Protein AF-A0A0Q6K513-F1 (afdb_monomer)

Solvent-accessible surface area (backbone atoms only — not comparable to full-atom values): 6130 Å² total; per-residue (Å²): 138,84,85,78,70,81,57,66,68,61,56,51,52,48,54,55,47,57,50,51,51,42,74,69,42,98,79,24,96,79,60,68,49,72,63,56,66,32,46,57,46,35,69,60,48,55,52,34,33,75,69,69,74,39,67,84,87,70,49,25,52,61,52,44,52,54,52,50,51,46,54,53,52,71,72,37,94,86,55,64,76,64,53,49,54,51,52,52,48,37,73,75,57,49,91,65,80,79,76,126

Structure (mmCIF, N/CA/C/O backbone):
data_AF-A0A0Q6K513-F1
#
_entry.id   AF-A0A0Q6K513-F1
#
loop_
_atom_site.group_PDB
_atom_site.id
_atom_site.type_symbol
_atom_site.label_atom_id
_atom_site.label_alt_id
_atom_site.label_comp_id
_atom_site.label_asym_id
_atom_site.label_entity_id
_atom_site.label_seq_id
_atom_site.pdbx_PDB_ins_code
_atom_site.Cartn_x
_atom_site.Cartn_y
_atom_site.Cartn_z
_atom_site.occupancy
_atom_site.B_iso_or_equiv
_atom_site.auth_seq_id
_atom_site.auth_comp_id
_atom_site.auth_asym_id
_atom_site.auth_atom_id
_atom_site.pdbx_PDB_model_num
ATOM 1 N N . MET A 1 1 ? -8.501 55.201 -10.021 1.00 37.59 1 MET A N 1
ATOM 2 C CA . MET A 1 1 ? -7.180 54.556 -9.840 1.00 37.59 1 MET A CA 1
ATOM 3 C C . MET A 1 1 ? -7.390 53.184 -9.218 1.00 37.59 1 MET A C 1
ATOM 5 O O . MET A 1 1 ? -7.574 53.088 -8.012 1.00 37.59 1 MET A O 1
ATOM 9 N N . ALA A 1 2 ? -7.461 52.143 -10.046 1.00 38.88 2 ALA A N 1
ATOM 10 C CA . ALA A 1 2 ? -7.622 50.763 -9.596 1.00 38.88 2 ALA A CA 1
ATOM 11 C C . ALA A 1 2 ? -6.249 50.175 -9.224 1.00 38.88 2 ALA A C 1
ATOM 13 O O . ALA A 1 2 ? -5.297 50.305 -9.991 1.00 38.88 2 ALA A O 1
ATOM 14 N N . ARG A 1 3 ? -6.136 49.561 -8.039 1.00 45.91 3 ARG A N 1
ATOM 15 C CA . ARG A 1 3 ? -4.950 48.800 -7.620 1.00 45.91 3 ARG A CA 1
ATOM 16 C C . ARG A 1 3 ? -5.042 47.389 -8.203 1.00 45.91 3 ARG A C 1
ATOM 18 O O . ARG A 1 3 ? -5.813 46.577 -7.700 1.00 45.91 3 ARG A O 1
ATOM 25 N N . CYS A 1 4 ? -4.257 47.109 -9.239 1.00 50.19 4 CYS A N 1
ATOM 26 C CA . CYS A 1 4 ? -3.974 45.743 -9.673 1.00 50.19 4 CYS A CA 1
ATOM 27 C C . CYS A 1 4 ? -2.917 45.119 -8.748 1.00 50.19 4 CYS A C 1
ATOM 29 O O . CYS A 1 4 ? -1.908 45.750 -8.453 1.00 50.19 4 CYS A O 1
ATOM 31 N N . ASP A 1 5 ? -3.181 43.885 -8.317 1.00 54.31 5 ASP A N 1
ATOM 32 C CA . ASP A 1 5 ? -2.265 42.925 -7.697 1.00 54.31 5 ASP A CA 1
ATOM 33 C C . ASP A 1 5 ? -1.467 43.354 -6.454 1.00 54.31 5 ASP A C 1
ATOM 35 O O . ASP A 1 5 ? -0.403 43.964 -6.515 1.00 54.31 5 ASP A O 1
ATOM 39 N N . LEU A 1 6 ? -1.870 42.812 -5.298 1.00 58.53 6 LEU A N 1
ATOM 40 C CA . LEU A 1 6 ? -0.863 42.381 -4.323 1.00 58.53 6 LEU A CA 1
ATOM 41 C C . LEU A 1 6 ? 0.145 41.492 -5.073 1.00 58.53 6 LEU A C 1
ATOM 43 O O . LEU A 1 6 ? -0.299 40.525 -5.707 1.00 58.53 6 LEU A O 1
ATOM 47 N N . PRO A 1 7 ? 1.459 41.771 -5.031 1.00 69.88 7 PRO A N 1
ATOM 48 C CA . PRO A 1 7 ? 2.428 41.037 -5.833 1.00 69.88 7 PRO A CA 1
ATOM 49 C C . PRO A 1 7 ? 2.276 39.549 -5.525 1.00 69.88 7 PRO A C 1
ATOM 51 O O . PRO A 1 7 ? 2.283 39.146 -4.364 1.00 69.88 7 PRO A O 1
ATOM 54 N N . VAL A 1 8 ? 2.070 38.731 -6.560 1.00 72.06 8 VAL A N 1
ATOM 55 C CA . VAL A 1 8 ? 1.782 37.285 -6.459 1.00 72.06 8 VAL A CA 1
ATOM 56 C C . VAL A 1 8 ? 2.711 36.585 -5.458 1.00 72.06 8 VAL A C 1
ATOM 58 O O . VAL A 1 8 ? 2.267 35.757 -4.667 1.00 72.06 8 VAL A O 1
ATOM 61 N N . ARG A 1 9 ? 3.977 37.011 -5.397 1.00 67.62 9 ARG A N 1
ATOM 62 C CA . ARG A 1 9 ? 4.983 36.553 -4.427 1.00 67.62 9 ARG A CA 1
ATOM 63 C C . ARG A 1 9 ? 4.573 36.698 -2.956 1.00 67.62 9 ARG A C 1
ATOM 65 O O . ARG A 1 9 ? 4.877 35.813 -2.162 1.00 67.62 9 ARG A O 1
ATOM 72 N N . ASP A 1 10 ? 3.883 37.767 -2.580 1.00 73.62 10 ASP A N 1
ATOM 73 C CA . ASP A 1 10 ? 3.485 38.022 -1.192 1.00 73.62 10 ASP A CA 1
ATOM 74 C C . ASP A 1 10 ? 2.197 37.295 -0.813 1.00 73.62 10 ASP A C 1
ATOM 76 O O . ASP A 1 10 ? 1.999 36.968 0.356 1.00 73.62 10 ASP A O 1
ATOM 80 N N . ARG A 1 11 ? 1.339 36.989 -1.794 1.00 68.25 11 ARG A N 1
ATOM 81 C CA . ARG A 1 11 ? 0.217 36.058 -1.606 1.00 68.25 11 ARG A CA 1
ATOM 82 C C . ARG A 1 11 ? 0.727 34.631 -1.407 1.00 68.25 11 ARG A C 1
ATOM 84 O O . ARG A 1 11 ? 0.336 33.990 -0.437 1.00 68.25 11 ARG A O 1
ATOM 91 N N . VAL A 1 12 ? 1.671 34.192 -2.243 1.00 68.25 12 VAL A N 1
ATOM 92 C CA . VAL A 1 12 ? 2.324 32.879 -2.120 1.00 68.25 12 VAL A CA 1
ATOM 93 C C . VAL A 1 12 ? 3.020 32.740 -0.767 1.00 68.25 12 VAL A C 1
ATOM 95 O O . VAL A 1 12 ? 2.753 31.786 -0.051 1.00 68.25 12 VAL A O 1
ATOM 98 N N . ARG A 1 13 ? 3.832 33.721 -0.350 1.00 71.69 13 ARG A N 1
ATOM 99 C CA . ARG A 1 13 ? 4.513 33.680 0.958 1.00 71.69 13 ARG A CA 1
ATOM 100 C C . ARG A 1 13 ? 3.557 33.599 2.147 1.00 71.69 13 ARG A C 1
ATOM 102 O O . ARG A 1 13 ? 3.845 32.874 3.096 1.00 71.69 13 ARG A O 1
ATOM 109 N N . ARG A 1 14 ? 2.436 34.328 2.110 1.00 72.75 14 ARG A N 1
ATOM 110 C CA . ARG A 1 14 ? 1.422 34.276 3.176 1.00 72.75 14 ARG A CA 1
ATOM 111 C C . ARG A 1 14 ? 0.761 32.905 3.248 1.00 72.75 14 ARG A C 1
ATOM 113 O O . ARG A 1 14 ? 0.676 32.349 4.335 1.00 72.75 14 ARG A O 1
ATOM 120 N N . ALA A 1 15 ? 0.382 32.353 2.096 1.00 69.50 15 ALA A N 1
ATOM 121 C CA . ALA A 1 15 ? -0.178 31.008 2.003 1.00 69.50 15 ALA A CA 1
ATOM 122 C C . ALA A 1 15 ? 0.821 29.932 2.473 1.00 69.50 15 ALA A C 1
ATOM 124 O O . ALA A 1 15 ? 0.450 29.001 3.179 1.00 69.50 15 ALA A O 1
ATOM 125 N N . SER A 1 16 ? 2.113 30.078 2.159 1.00 72.00 16 SER A N 1
ATOM 126 C CA . SER A 1 16 ? 3.155 29.168 2.654 1.00 72.00 16 SER A CA 1
ATOM 127 C C . SER A 1 16 ? 3.337 29.237 4.173 1.00 72.00 16 SER A C 1
ATOM 129 O O . SER A 1 16 ? 3.649 28.219 4.786 1.00 72.00 16 SER A O 1
ATOM 131 N N . ARG A 1 17 ? 3.167 30.416 4.789 1.00 78.44 17 ARG A N 1
ATOM 132 C CA . ARG A 1 17 ? 3.238 30.572 6.249 1.00 78.44 17 ARG A CA 1
ATOM 133 C C . ARG A 1 17 ? 2.023 29.943 6.932 1.00 78.44 17 ARG A C 1
ATOM 135 O O . ARG A 1 17 ? 2.234 29.131 7.814 1.00 78.44 17 ARG A O 1
ATOM 142 N N . SER A 1 18 ? 0.798 30.211 6.471 1.00 81.62 18 SER A N 1
ATOM 143 C CA . SER A 1 18 ? -0.405 29.599 7.060 1.00 81.62 18 SER A CA 1
ATOM 144 C C . SER A 1 18 ? -0.398 28.073 6.965 1.00 81.62 18 SER A C 1
ATOM 146 O O . SER A 1 18 ? -0.871 27.397 7.868 1.00 81.62 18 SER A O 1
ATOM 148 N N . LEU A 1 19 ? 0.175 27.521 5.890 1.00 69.69 19 LEU A N 1
ATOM 149 C CA . LEU A 1 19 ? 0.388 26.079 5.776 1.00 69.69 19 LEU A CA 1
ATOM 150 C C . LEU A 1 19 ? 1.449 25.573 6.760 1.00 69.69 19 LEU A C 1
ATOM 152 O O . LEU A 1 19 ? 1.243 24.553 7.405 1.00 69.69 19 LEU A O 1
ATOM 156 N N . ARG A 1 20 ? 2.580 26.274 6.899 1.00 76.12 20 ARG A N 1
ATOM 157 C CA . ARG A 1 20 ? 3.629 25.913 7.867 1.00 76.12 20 ARG A CA 1
ATOM 158 C C . ARG A 1 20 ? 3.120 25.956 9.308 1.00 76.12 20 ARG A C 1
ATOM 160 O O . ARG A 1 20 ? 3.459 25.066 10.081 1.00 76.12 20 ARG A O 1
ATOM 167 N N . ASP A 1 21 ? 2.323 26.966 9.634 1.00 80.00 21 ASP A N 1
ATOM 168 C CA . ASP A 1 21 ? 1.696 27.125 10.943 1.00 80.00 21 ASP A CA 1
ATOM 169 C C . ASP A 1 21 ? 0.738 25.954 11.199 1.00 80.00 21 ASP A C 1
ATOM 171 O O . ASP A 1 21 ? 0.889 25.271 12.206 1.00 80.00 21 ASP A O 1
ATOM 175 N N . ALA A 1 22 ? -0.112 25.606 10.221 1.00 69.69 22 ALA A N 1
ATOM 176 C CA . ALA A 1 22 ? -0.974 24.429 10.313 1.00 69.69 22 ALA A CA 1
ATOM 177 C C . ALA A 1 22 ? -0.182 23.134 10.567 1.00 69.69 22 ALA A C 1
ATOM 179 O O . ALA A 1 22 ? -0.606 22.338 11.386 1.00 69.69 22 ALA A O 1
ATOM 180 N N . PHE A 1 23 ? 0.977 22.912 9.932 1.00 67.12 23 PHE A N 1
ATOM 181 C CA . PHE A 1 23 ? 1.820 21.722 10.174 1.00 67.12 23 PHE A CA 1
ATOM 182 C C . PHE A 1 23 ? 2.550 21.708 11.527 1.00 67.12 23 PHE A C 1
ATOM 184 O O . PHE A 1 23 ? 3.056 20.661 11.923 1.00 67.12 23 PHE A O 1
ATOM 191 N N . SER A 1 24 ? 2.681 22.860 12.185 1.00 72.50 24 SER A N 1
ATOM 192 C CA . SER A 1 24 ? 3.447 23.004 13.433 1.00 72.50 24 SER A CA 1
ATOM 193 C C . SER A 1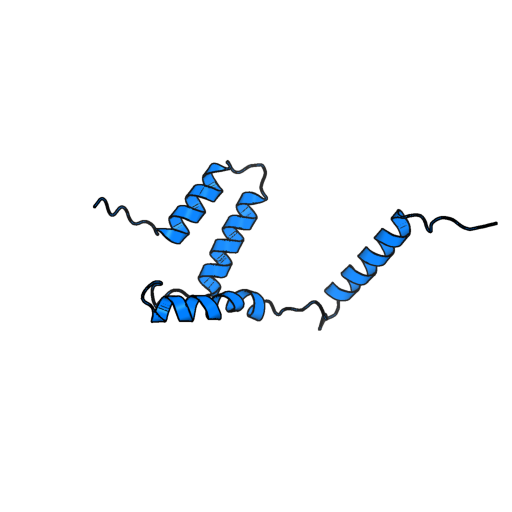 24 ? 2.555 22.970 14.678 1.00 72.50 24 SER A C 1
ATOM 195 O O . SER A 1 24 ? 3.069 22.946 15.794 1.00 72.50 24 SER A O 1
ATOM 197 N N . GLU A 1 25 ? 1.233 22.998 14.497 1.00 73.81 25 GLU A N 1
ATOM 198 C CA . GLU A 1 25 ? 0.254 22.799 15.562 1.00 73.81 25 GLU A CA 1
ATOM 199 C C . GLU A 1 25 ? 0.282 21.341 16.045 1.00 73.81 25 GLU A C 1
ATOM 201 O O . GLU A 1 25 ? 0.220 20.414 15.241 1.00 73.81 25 GLU A O 1
ATOM 206 N N . GLU A 1 26 ? 0.340 21.144 17.367 1.00 62.88 26 GLU A N 1
ATOM 207 C CA . GLU A 1 26 ? 0.360 19.821 18.024 1.00 62.88 26 GLU A CA 1
ATOM 208 C C . GLU A 1 26 ? -0.864 18.948 17.695 1.00 62.88 26 GLU A C 1
ATOM 210 O O . GLU A 1 26 ? -0.813 17.740 17.871 1.00 62.88 26 GLU A O 1
ATOM 215 N N . SER A 1 27 ? -1.957 19.567 17.242 1.00 62.84 27 SER A N 1
ATOM 216 C CA . SER A 1 27 ? -3.179 18.909 16.766 1.00 62.84 27 SER A CA 1
ATOM 217 C C . SER A 1 27 ? -3.621 19.556 15.457 1.00 62.84 27 SER A C 1
ATOM 219 O O . SER A 1 27 ? -4.633 20.254 15.372 1.00 62.84 27 SER A O 1
ATOM 221 N N . SER A 1 28 ? -2.781 19.408 14.437 1.00 63.03 28 SER A N 1
ATOM 222 C CA . SER A 1 28 ? -3.004 20.049 13.148 1.00 63.03 28 SER A CA 1
ATOM 223 C C . SER A 1 28 ? -4.339 19.611 12.527 1.00 63.03 28 SER A C 1
ATOM 225 O O . SER A 1 28 ? -4.638 18.421 12.474 1.00 63.03 28 SER A O 1
ATOM 227 N N . PRO A 1 29 ? -5.123 20.512 11.914 1.00 56.97 29 PRO A N 1
ATOM 228 C CA . PRO A 1 29 ? -6.255 20.108 11.076 1.00 56.97 29 PRO A CA 1
ATOM 229 C C . PRO A 1 29 ? -5.824 19.339 9.809 1.00 56.97 29 PRO A C 1
ATOM 231 O O . PRO A 1 29 ? -6.665 18.775 9.111 1.00 56.97 29 PRO A O 1
ATOM 234 N N . LEU A 1 30 ? -4.522 19.317 9.497 1.00 59.00 30 LEU A N 1
ATOM 235 C CA . LEU A 1 30 ? -3.912 18.467 8.470 1.00 59.00 30 LEU A CA 1
ATOM 236 C C . LEU A 1 30 ? -3.415 17.130 9.034 1.00 59.00 30 LEU A C 1
ATOM 238 O O . LEU A 1 30 ? -2.895 16.308 8.277 1.00 59.00 30 LEU A O 1
ATOM 242 N N . GLU A 1 31 ? -3.556 16.906 10.340 1.00 60.66 31 GLU A N 1
ATOM 243 C CA . GLU A 1 31 ? -3.166 15.676 11.008 1.00 60.66 31 GLU A CA 1
ATOM 244 C C . GLU A 1 31 ? -4.140 14.557 10.621 1.00 60.66 31 GLU A C 1
ATOM 246 O O . GLU A 1 31 ? -5.074 14.183 11.324 1.00 60.66 31 GLU A O 1
ATOM 251 N N . THR A 1 32 ? -3.906 13.968 9.453 1.00 61.12 32 THR A N 1
ATOM 252 C CA . THR A 1 32 ? -4.081 12.525 9.361 1.00 61.12 32 THR A CA 1
ATOM 253 C C . THR A 1 32 ? -3.015 11.924 10.256 1.00 61.12 32 THR A C 1
ATOM 255 O O . THR A 1 32 ? -1.824 12.133 10.021 1.00 61.12 32 THR A O 1
ATOM 258 N N . THR A 1 33 ? -3.428 11.191 11.287 1.00 65.25 33 THR A N 1
ATOM 259 C CA . THR A 1 33 ? -2.467 10.478 12.124 1.00 65.25 33 THR A CA 1
ATOM 260 C C . THR A 1 33 ? -1.634 9.560 11.228 1.00 65.25 33 THR A C 1
ATOM 262 O O . THR A 1 33 ? -2.153 8.958 10.281 1.00 65.25 33 THR A O 1
ATOM 265 N N . CYS A 1 34 ? -0.334 9.427 11.506 1.00 64.94 34 CYS A N 1
ATOM 266 C CA . CYS A 1 34 ? 0.513 8.452 10.806 1.00 64.94 34 CYS A CA 1
ATOM 267 C C . CYS A 1 34 ? -0.149 7.063 10.786 1.00 64.94 34 CYS A C 1
ATOM 269 O O . CYS A 1 34 ? -0.044 6.327 9.812 1.00 64.94 34 CYS A O 1
ATOM 271 N N . GLU A 1 35 ? -0.893 6.744 11.843 1.00 68.00 35 GLU A N 1
ATOM 272 C CA . GLU A 1 35 ? -1.681 5.529 11.993 1.00 68.00 35 GLU A CA 1
ATOM 273 C C . GLU A 1 35 ? -2.822 5.409 10.969 1.00 68.00 35 GLU A C 1
ATOM 275 O O . GLU A 1 35 ? -2.951 4.366 10.331 1.00 68.00 35 GLU A O 1
ATOM 280 N N . ASN A 1 36 ? -3.583 6.477 10.713 1.00 72.69 36 ASN A N 1
ATOM 281 C CA . ASN A 1 36 ? -4.615 6.497 9.672 1.00 72.69 36 ASN A CA 1
ATOM 282 C C . ASN A 1 36 ? -4.014 6.318 8.269 1.00 72.69 36 ASN A C 1
ATOM 284 O O . ASN A 1 36 ? -4.593 5.627 7.436 1.00 72.69 36 ASN A O 1
ATOM 288 N N . PHE A 1 37 ? -2.834 6.886 8.003 1.00 72.62 37 PHE A N 1
ATOM 289 C CA . PHE A 1 37 ? -2.149 6.709 6.715 1.00 72.62 37 PHE A CA 1
ATOM 290 C C . PHE A 1 37 ? -1.634 5.273 6.522 1.00 72.62 37 PHE A C 1
ATOM 292 O O . PHE A 1 37 ? -1.722 4.715 5.429 1.00 72.62 37 PHE A O 1
ATOM 299 N N . ILE A 1 38 ? -1.121 4.670 7.597 1.00 71.38 38 ILE A N 1
ATOM 300 C CA . ILE A 1 38 ? -0.574 3.308 7.612 1.00 71.38 38 ILE A CA 1
ATOM 301 C C . ILE A 1 38 ? -1.678 2.248 7.505 1.00 71.38 38 ILE A C 1
ATOM 303 O O . ILE A 1 38 ? -1.458 1.208 6.885 1.00 71.38 38 ILE A O 1
ATOM 307 N N . THR A 1 39 ? -2.846 2.498 8.101 1.00 73.00 39 THR A N 1
ATOM 308 C CA . THR A 1 39 ? -3.972 1.546 8.150 1.00 73.00 39 THR A CA 1
ATOM 309 C C . THR A 1 39 ? -5.008 1.771 7.049 1.00 73.00 39 THR A C 1
ATOM 311 O O . THR A 1 39 ? -5.819 0.888 6.791 1.00 73.00 39 THR A O 1
ATOM 314 N N . ALA A 1 40 ? -4.961 2.889 6.311 1.00 78.25 40 ALA A N 1
ATOM 315 C CA . ALA A 1 40 ? -5.832 3.123 5.153 1.00 78.25 40 ALA A CA 1
ATOM 316 C C . ALA A 1 40 ? -5.887 1.945 4.146 1.00 78.25 40 ALA A C 1
ATOM 318 O O . ALA A 1 40 ? -6.976 1.652 3.640 1.00 78.25 40 ALA A O 1
ATOM 319 N N . PRO A 1 41 ? -4.784 1.216 3.863 1.00 80.00 41 PRO A N 1
ATOM 320 C CA . PRO A 1 41 ? -4.830 0.041 2.994 1.00 80.00 41 PRO A CA 1
ATOM 321 C C . PRO A 1 41 ? -5.610 -1.156 3.571 1.00 80.00 41 PRO A C 1
ATOM 323 O O . PRO A 1 41 ? -6.016 -2.026 2.797 1.00 80.00 41 PRO A O 1
ATOM 326 N N . ASP A 1 42 ? -5.855 -1.219 4.887 1.00 83.06 42 ASP A N 1
ATOM 327 C CA . ASP A 1 42 ? -6.484 -2.375 5.548 1.00 83.06 42 ASP A CA 1
ATOM 328 C C . ASP A 1 42 ? -7.917 -2.624 5.061 1.00 83.06 42 ASP A C 1
ATOM 330 O O . ASP A 1 42 ? -8.341 -3.778 4.956 1.00 83.06 42 ASP A O 1
ATOM 334 N N . ALA A 1 43 ? -8.655 -1.571 4.697 1.00 79.75 43 ALA A N 1
ATOM 335 C CA . ALA A 1 43 ? -10.020 -1.698 4.186 1.00 79.75 43 ALA A CA 1
ATOM 336 C C . ALA A 1 43 ? -10.073 -2.493 2.866 1.00 79.75 43 ALA A C 1
ATOM 338 O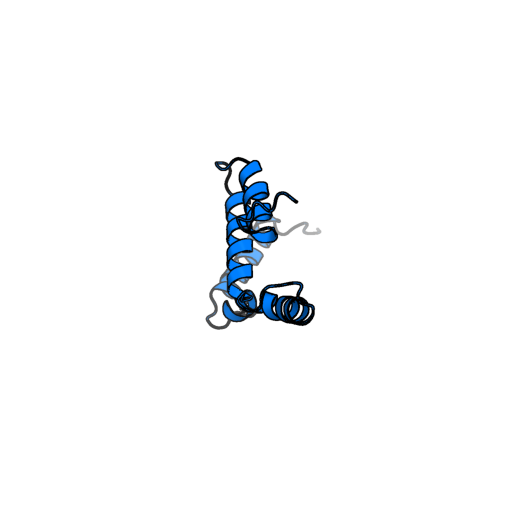 O . ALA A 1 43 ? -10.917 -3.376 2.693 1.00 79.75 43 ALA A O 1
ATOM 339 N N . PHE A 1 44 ? -9.141 -2.220 1.949 1.00 85.00 44 PHE A N 1
ATOM 340 C CA . PHE A 1 44 ? -9.054 -2.911 0.659 1.00 85.00 44 PHE A CA 1
ATOM 341 C C . PHE A 1 44 ? -8.399 -4.286 0.798 1.00 85.00 44 PHE A C 1
ATOM 343 O O . PHE A 1 44 ? -8.861 -5.260 0.197 1.00 85.00 44 PHE A O 1
ATOM 350 N N . LEU A 1 45 ? -7.361 -4.385 1.631 1.00 90.25 45 LEU A N 1
ATOM 351 C CA . LEU A 1 45 ? -6.658 -5.636 1.895 1.00 90.25 45 LEU A CA 1
ATOM 352 C C . LEU A 1 45 ? -7.584 -6.680 2.528 1.00 90.25 45 LEU A C 1
ATOM 354 O O . LEU A 1 45 ? -7.605 -7.823 2.078 1.00 90.25 45 LEU A O 1
ATOM 358 N N . SER A 1 46 ? -8.421 -6.278 3.487 1.00 90.00 46 SER A N 1
ATOM 359 C CA . SER A 1 46 ? -9.385 -7.176 4.134 1.00 90.00 46 SER A CA 1
ATOM 360 C C . SER A 1 46 ? -10.394 -7.763 3.143 1.00 90.00 46 SER A C 1
ATOM 362 O O . SER A 1 46 ? -10.816 -8.910 3.287 1.00 90.00 46 SER A O 1
ATOM 364 N N . ALA A 1 47 ? -10.809 -6.995 2.129 1.00 91.06 47 ALA A N 1
ATOM 365 C CA . ALA A 1 47 ? -11.669 -7.505 1.062 1.00 91.06 47 ALA A CA 1
ATOM 366 C C . ALA A 1 47 ? -10.925 -8.512 0.173 1.00 91.06 47 ALA A C 1
ATOM 368 O O . ALA A 1 47 ? -11.422 -9.611 -0.057 1.00 91.06 47 ALA A O 1
ATOM 369 N N . ALA A 1 48 ? -9.700 -8.186 -0.247 1.00 89.88 48 ALA A N 1
ATOM 370 C CA . ALA A 1 48 ? -8.881 -9.077 -1.065 1.00 89.88 48 ALA A CA 1
ATOM 371 C C . ALA A 1 48 ? -8.523 -10.392 -0.347 1.00 89.88 48 ALA A C 1
ATOM 373 O O . ALA A 1 48 ? -8.503 -11.448 -0.977 1.00 89.88 48 ALA A O 1
ATOM 374 N N . GLN A 1 49 ? -8.268 -10.353 0.963 1.00 93.62 49 GLN A N 1
ATOM 375 C CA . GLN A 1 49 ? -7.976 -11.541 1.771 1.00 93.62 49 GLN A CA 1
ATOM 376 C C . GLN A 1 49 ? -9.192 -12.462 1.903 1.00 93.62 49 GLN A C 1
ATOM 378 O O . GLN A 1 49 ? -9.044 -13.677 1.775 1.00 93.62 49 GLN A O 1
ATOM 383 N N . ARG A 1 50 ? -10.394 -11.898 2.099 1.00 94.19 50 ARG A N 1
ATOM 384 C CA . ARG A 1 50 ? -11.650 -12.670 2.119 1.00 94.19 50 ARG A CA 1
ATOM 385 C C . ARG A 1 50 ? -11.918 -13.381 0.795 1.00 94.19 50 ARG A C 1
ATOM 387 O O . ARG A 1 50 ? -12.404 -14.504 0.806 1.00 94.19 50 ARG A O 1
ATOM 394 N N . ASP A 1 51 ? -11.534 -12.760 -0.315 1.00 95.44 51 ASP A N 1
ATOM 395 C CA . ASP A 1 51 ? -11.667 -13.336 -1.655 1.00 95.44 51 ASP A CA 1
ATOM 396 C C . ASP A 1 51 ? -10.491 -14.259 -2.039 1.00 95.44 51 ASP A C 1
ATOM 398 O O . ASP A 1 51 ? -10.385 -14.669 -3.195 1.00 95.44 51 ASP A O 1
ATOM 402 N N . HIS A 1 52 ? -9.578 -14.562 -1.106 1.00 91.12 52 HIS A N 1
ATOM 403 C CA . HIS A 1 52 ? -8.349 -15.337 -1.337 1.00 91.12 52 HIS A CA 1
ATOM 404 C C . HIS A 1 52 ? -7.423 -14.758 -2.426 1.00 91.12 52 HIS A C 1
ATOM 406 O O . HIS A 1 52 ? -6.591 -15.463 -2.993 1.00 91.12 52 HIS A O 1
ATOM 412 N N . ARG A 1 53 ? -7.539 -13.454 -2.706 1.00 87.31 53 ARG A N 1
ATOM 413 C CA . ARG A 1 53 ? -6.709 -12.709 -3.670 1.00 87.31 53 ARG A CA 1
ATOM 414 C C . ARG A 1 53 ? -5.480 -12.059 -3.033 1.00 87.31 53 ARG A C 1
ATOM 416 O O . ARG A 1 53 ? -4.643 -11.517 -3.744 1.00 87.31 53 ARG A O 1
ATOM 423 N N . ALA A 1 54 ? -5.375 -12.099 -1.708 1.00 89.00 54 ALA A N 1
ATOM 424 C CA . ALA A 1 54 ? -4.212 -11.656 -0.950 1.00 89.00 54 ALA A CA 1
ATOM 425 C C . ALA A 1 54 ? -3.928 -12.634 0.196 1.00 89.00 54 ALA A C 1
ATOM 427 O O . ALA A 1 54 ? -4.846 -13.225 0.768 1.00 89.00 54 ALA A O 1
ATOM 428 N N . HIS A 1 55 ? -2.651 -12.807 0.543 1.00 88.88 55 HIS A N 1
ATOM 429 C CA . HIS A 1 55 ? -2.261 -13.755 1.583 1.00 88.88 55 HIS A CA 1
ATOM 430 C C . HIS A 1 55 ? -2.651 -13.221 2.982 1.00 88.88 55 HIS A C 1
ATOM 432 O O . HIS A 1 55 ? -2.400 -12.049 3.279 1.00 88.88 55 HIS A O 1
ATOM 438 N N . PRO A 1 56 ? -3.206 -14.059 3.882 1.00 89.62 56 PRO A N 1
ATOM 439 C CA . PRO A 1 56 ? -3.756 -13.627 5.179 1.00 89.62 56 PRO A CA 1
ATOM 440 C C . PRO A 1 56 ? -2.759 -13.009 6.173 1.00 89.62 56 PRO A C 1
ATOM 442 O O . PRO A 1 56 ? -3.168 -12.360 7.125 1.00 89.62 56 PRO A O 1
ATOM 445 N N . TRP A 1 57 ? -1.456 -13.213 5.981 1.00 88.81 57 TRP A N 1
ATOM 446 C CA . TRP A 1 57 ? -0.395 -12.660 6.834 1.00 88.81 57 TRP A CA 1
ATOM 447 C C . TRP A 1 57 ? 0.065 -11.249 6.442 1.00 88.81 57 TRP A C 1
ATOM 449 O O . TRP A 1 57 ? 0.795 -10.622 7.206 1.00 88.81 57 TRP A O 1
ATOM 459 N N . VAL A 1 58 ? -0.330 -10.753 5.264 1.00 89.38 58 VAL A N 1
ATOM 460 C CA . VAL A 1 58 ? 0.016 -9.394 4.827 1.00 89.38 58 VAL A CA 1
ATOM 461 C C . VAL A 1 58 ? -0.816 -8.403 5.634 1.00 89.38 58 VAL A C 1
ATOM 463 O O . VAL A 1 58 ? -2.009 -8.633 5.835 1.00 89.38 58 VAL A O 1
ATOM 466 N N . ARG A 1 59 ? -0.208 -7.301 6.081 1.00 89.00 59 ARG A N 1
ATOM 467 C CA . ARG A 1 59 ? -0.894 -6.210 6.795 1.00 89.00 59 ARG A CA 1
ATOM 468 C C . ARG A 1 59 ? -0.879 -4.936 5.954 1.00 89.00 59 ARG A C 1
ATOM 470 O O . ARG A 1 59 ? 0.041 -4.738 5.158 1.00 89.00 59 ARG A O 1
ATOM 477 N N . GLY A 1 60 ? -1.829 -4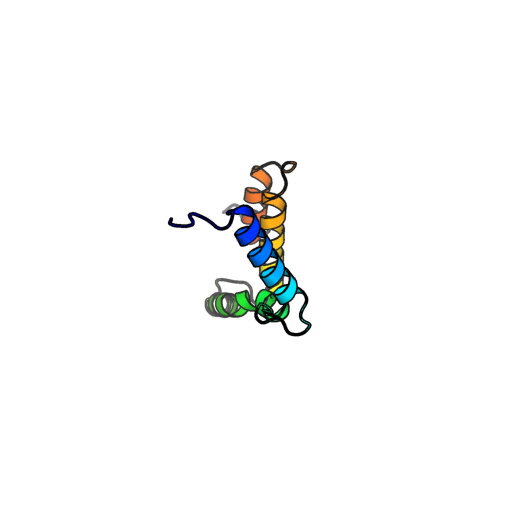.023 6.165 1.00 86.25 60 GLY A N 1
ATOM 478 C CA . GLY A 1 60 ? -1.872 -2.746 5.445 1.00 86.25 60 GLY A CA 1
ATOM 479 C C . GLY A 1 60 ? -0.613 -1.910 5.649 1.00 86.25 60 GLY A C 1
ATOM 480 O O . GLY A 1 60 ? -0.125 -1.303 4.698 1.00 86.25 60 GLY A O 1
ATOM 481 N N . ARG A 1 61 ? 0.006 -1.995 6.835 1.00 85.31 61 ARG A N 1
ATOM 482 C CA . ARG A 1 61 ? 1.322 -1.396 7.100 1.00 85.31 61 ARG A CA 1
ATOM 483 C C . ARG A 1 61 ? 2.406 -1.882 6.141 1.00 85.31 61 ARG A C 1
ATOM 485 O O . ARG A 1 61 ? 3.218 -1.075 5.699 1.00 85.31 61 ARG A O 1
ATOM 492 N N . ASP A 1 62 ? 2.440 -3.176 5.838 1.00 87.88 62 ASP A N 1
ATOM 493 C CA . ASP A 1 62 ? 3.468 -3.750 4.968 1.00 87.88 62 ASP A CA 1
ATOM 494 C C . ASP A 1 62 ? 3.265 -3.260 3.517 1.00 87.88 62 ASP A C 1
ATOM 496 O O . ASP A 1 62 ? 4.228 -2.897 2.843 1.00 87.88 62 ASP A O 1
ATOM 500 N N . LEU A 1 63 ? 2.005 -3.123 3.077 1.00 87.06 63 LEU A N 1
ATOM 501 C CA . LEU A 1 63 ? 1.659 -2.518 1.783 1.00 87.06 63 LEU A CA 1
ATOM 502 C C . LEU A 1 63 ? 2.027 -1.033 1.712 1.00 87.06 63 LEU A C 1
ATOM 504 O O . LEU A 1 63 ? 2.597 -0.581 0.720 1.00 87.06 63 LEU A O 1
ATOM 508 N N . PHE A 1 64 ? 1.717 -0.270 2.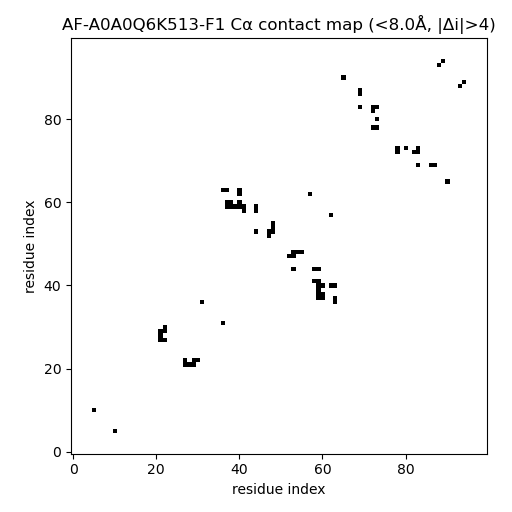763 1.00 86.38 64 PHE A N 1
ATOM 509 C CA . PHE A 1 64 ? 2.053 1.150 2.842 1.00 86.38 64 PHE A CA 1
ATOM 510 C C . PHE A 1 64 ? 3.562 1.373 2.687 1.00 86.38 64 PHE A C 1
ATOM 512 O O . PHE A 1 64 ? 3.987 2.240 1.924 1.00 86.38 64 PHE A O 1
ATOM 519 N N . LEU A 1 65 ? 4.375 0.559 3.365 1.00 86.69 65 LEU A N 1
ATOM 520 C CA . LEU A 1 65 ? 5.831 0.654 3.288 1.00 86.69 65 LEU A CA 1
ATOM 521 C C . LEU A 1 65 ? 6.372 0.314 1.889 1.00 86.69 65 LEU A C 1
ATOM 523 O O . LEU A 1 65 ? 7.261 1.021 1.418 1.00 86.69 65 LEU A O 1
ATOM 527 N N . GLY A 1 66 ? 5.815 -0.684 1.196 1.00 87.00 66 GLY A N 1
ATOM 528 C CA . GLY A 1 66 ? 6.210 -1.007 -0.185 1.00 87.00 66 GLY A CA 1
ATOM 529 C C . GLY A 1 66 ? 5.843 0.087 -1.202 1.00 87.00 66 GLY A C 1
ATOM 530 O O . GLY A 1 66 ? 6.626 0.436 -2.095 1.00 87.00 66 GLY A O 1
ATOM 531 N N . VAL A 1 67 ? 4.681 0.727 -1.032 1.00 85.75 67 VAL A N 1
ATOM 532 C CA . VAL A 1 67 ? 4.297 1.894 -1.847 1.00 85.75 67 VAL A CA 1
ATOM 533 C C . VAL A 1 67 ? 5.225 3.079 -1.572 1.00 85.75 67 VAL A C 1
ATOM 535 O O . VAL A 1 67 ? 5.672 3.737 -2.515 1.00 85.75 67 VAL A O 1
ATOM 538 N N . LEU A 1 68 ? 5.549 3.334 -0.302 1.00 86.00 68 LEU A N 1
ATOM 539 C CA . LEU A 1 68 ? 6.457 4.408 0.098 1.00 86.00 68 LEU A CA 1
ATOM 540 C C . LEU A 1 68 ? 7.866 4.210 -0.476 1.00 86.00 68 LEU A C 1
ATOM 542 O O . LEU A 1 68 ? 8.450 5.162 -0.992 1.00 86.00 68 LEU A O 1
ATOM 546 N N . GLU A 1 69 ? 8.387 2.984 -0.435 1.00 87.00 69 GLU A N 1
ATOM 547 C CA . GLU A 1 69 ? 9.648 2.608 -1.080 1.00 87.00 69 GLU A CA 1
ATOM 548 C C . GLU A 1 69 ? 9.623 2.959 -2.574 1.00 87.00 69 GLU A C 1
ATOM 550 O O . GLU A 1 69 ? 10.506 3.658 -3.072 1.00 87.00 69 GLU A O 1
ATOM 555 N N . THR A 1 70 ? 8.569 2.541 -3.279 1.00 83.69 70 THR A N 1
ATOM 556 C CA . THR A 1 70 ? 8.421 2.772 -4.724 1.00 83.69 70 THR A CA 1
ATOM 557 C C . THR A 1 70 ? 8.375 4.267 -5.055 1.00 83.69 70 THR A C 1
ATOM 559 O O . THR A 1 70 ? 9.031 4.726 -5.994 1.00 83.69 70 THR A O 1
ATOM 562 N N . ALA A 1 71 ? 7.630 5.046 -4.265 1.00 84.69 71 ALA A N 1
ATOM 563 C CA . ALA A 1 71 ? 7.542 6.495 -4.414 1.00 84.69 71 ALA A CA 1
ATOM 564 C C . ALA A 1 71 ? 8.898 7.171 -4.158 1.00 84.69 71 ALA A C 1
ATOM 566 O O . ALA A 1 71 ? 9.320 8.034 -4.932 1.00 84.69 71 ALA A O 1
ATOM 567 N N . TRP A 1 72 ? 9.616 6.745 -3.117 1.00 84.25 72 TRP A N 1
ATOM 568 C CA . TRP A 1 72 ? 10.942 7.265 -2.806 1.00 84.25 72 TRP A CA 1
ATOM 569 C C . TRP A 1 72 ? 11.935 6.998 -3.940 1.00 84.25 72 TRP A C 1
ATOM 571 O O . TRP A 1 72 ? 12.596 7.936 -4.388 1.00 84.25 72 TRP A O 1
ATOM 581 N N . VAL A 1 73 ? 11.978 5.770 -4.464 1.00 83.56 73 VAL A N 1
ATOM 582 C CA . VAL A 1 73 ? 12.838 5.399 -5.598 1.00 83.56 73 VAL A CA 1
ATOM 583 C C . VAL A 1 73 ? 12.521 6.239 -6.835 1.00 83.56 73 VAL A C 1
ATOM 585 O O . VAL A 1 73 ? 13.434 6.806 -7.428 1.00 83.56 73 VAL A O 1
ATOM 588 N N . SER A 1 74 ? 11.239 6.422 -7.165 1.00 76.62 74 SER A N 1
ATOM 589 C CA . SER A 1 74 ? 10.826 7.241 -8.317 1.00 76.62 74 SER A CA 1
ATOM 590 C C . SER A 1 74 ? 11.219 8.721 -8.208 1.00 76.62 74 SER A C 1
ATOM 592 O O . SER A 1 74 ? 11.345 9.413 -9.214 1.00 76.62 74 SER A O 1
ATOM 594 N N . SER A 1 75 ? 11.431 9.222 -6.986 1.00 76.19 75 SER A N 1
ATOM 595 C CA . SER A 1 75 ? 11.819 10.616 -6.735 1.00 76.19 75 SER A CA 1
ATOM 596 C C . SER A 1 75 ? 13.331 10.864 -6.833 1.00 76.19 75 SER A C 1
ATOM 598 O O . SER A 1 75 ? 13.780 12.011 -6.747 1.00 76.19 75 SER A O 1
ATOM 600 N N . LYS A 1 76 ? 14.143 9.807 -6.978 1.00 74.50 76 LYS A N 1
ATOM 601 C CA . LYS A 1 76 ? 15.607 9.886 -6.963 1.00 74.50 76 LYS A CA 1
ATOM 602 C C . LYS A 1 76 ? 16.177 9.811 -8.375 1.00 74.50 76 LYS A C 1
ATOM 604 O O . LYS A 1 76 ? 16.208 8.756 -8.986 1.00 74.50 76 LYS A O 1
ATOM 609 N N . ALA A 1 77 ? 16.787 10.912 -8.813 1.00 56.47 77 ALA A N 1
ATOM 610 C CA . ALA A 1 77 ? 17.455 11.046 -10.114 1.00 56.47 77 ALA A CA 1
ATOM 611 C C . ALA A 1 77 ? 18.653 10.096 -10.359 1.00 56.47 77 ALA A C 1
ATOM 613 O O . ALA A 1 77 ? 19.226 10.113 -11.442 1.00 56.47 77 ALA A O 1
ATOM 614 N N . LEU A 1 78 ? 19.076 9.319 -9.353 1.00 59.16 78 LEU A N 1
ATOM 615 C CA . LEU A 1 78 ? 20.229 8.410 -9.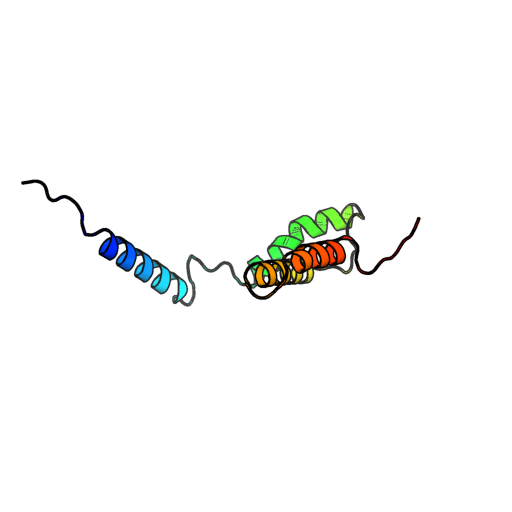424 1.00 59.16 78 LEU A CA 1
ATOM 616 C C . LEU A 1 78 ? 19.838 6.936 -9.594 1.00 59.16 78 LEU A C 1
ATOM 618 O O . LEU A 1 78 ? 20.729 6.101 -9.722 1.00 59.16 78 LEU A O 1
ATOM 622 N N . ILE A 1 79 ? 18.546 6.605 -9.557 1.00 63.59 79 ILE A N 1
ATOM 623 C CA . ILE A 1 79 ? 18.077 5.230 -9.722 1.00 63.59 79 ILE A CA 1
ATOM 624 C C . ILE A 1 79 ? 17.477 5.090 -11.121 1.00 63.59 79 ILE A C 1
ATOM 626 O O . ILE A 1 79 ? 16.636 5.891 -11.512 1.00 63.59 79 ILE A O 1
ATOM 630 N N . ASP A 1 80 ? 17.943 4.089 -11.871 1.00 67.62 80 ASP A N 1
ATOM 631 C CA . ASP A 1 80 ? 17.398 3.731 -13.183 1.00 67.62 80 ASP A CA 1
ATOM 632 C C . ASP A 1 80 ? 15.888 3.453 -13.080 1.00 67.62 80 ASP A C 1
ATOM 634 O O . ASP A 1 80 ? 15.448 2.724 -12.182 1.00 67.62 80 ASP A O 1
ATOM 638 N N . ASP A 1 81 ? 15.114 3.999 -14.022 1.00 70.00 81 ASP A N 1
ATOM 639 C CA . ASP A 1 81 ? 13.659 3.853 -14.148 1.00 70.00 81 ASP A CA 1
ATOM 640 C C . ASP A 1 81 ? 13.205 2.378 -14.126 1.00 70.00 81 ASP A C 1
ATOM 642 O O . ASP A 1 81 ? 12.077 2.064 -13.720 1.00 70.00 81 ASP A O 1
ATOM 646 N N . SER A 1 82 ? 14.089 1.439 -14.489 1.00 81.31 82 SER A N 1
ATOM 647 C CA . SER A 1 82 ? 13.827 -0.002 -14.381 1.00 81.31 82 SER A CA 1
ATOM 648 C C . SER A 1 82 ? 13.571 -0.475 -12.942 1.00 81.31 82 SER A C 1
ATOM 650 O O . SER A 1 82 ? 12.781 -1.398 -12.730 1.00 81.31 82 SER A O 1
ATOM 652 N N . SER A 1 83 ? 14.144 0.190 -11.934 1.00 83.25 83 SER A N 1
ATOM 653 C CA . SER A 1 83 ? 14.049 -0.216 -10.524 1.00 83.25 83 SER A CA 1
ATOM 654 C C . SER A 1 83 ? 12.627 -0.089 -9.984 1.00 83.25 83 SER A C 1
ATOM 656 O O . SER A 1 83 ? 12.167 -0.957 -9.245 1.00 83.25 83 SER A O 1
ATOM 658 N N . VAL A 1 84 ? 11.888 0.945 -10.403 1.00 85.06 84 VAL A N 1
ATOM 659 C CA . VAL A 1 84 ? 10.464 1.107 -10.058 1.00 85.06 84 VAL 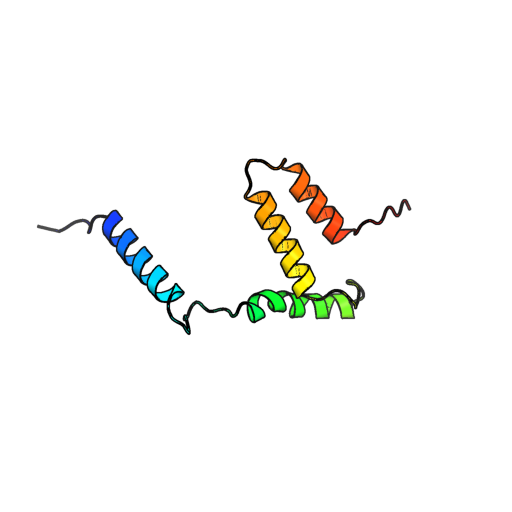A CA 1
ATOM 660 C C . VAL A 1 84 ? 9.643 -0.054 -10.621 1.00 85.06 84 VAL A C 1
ATOM 662 O O . VAL A 1 84 ? 8.763 -0.590 -9.945 1.00 85.06 84 VAL A O 1
ATOM 665 N N . THR A 1 85 ? 9.947 -0.464 -11.854 1.00 86.56 85 THR A N 1
ATOM 666 C CA . THR A 1 85 ? 9.262 -1.576 -12.526 1.00 86.56 85 THR A CA 1
ATOM 667 C C . THR A 1 85 ? 9.551 -2.904 -11.828 1.00 86.56 85 THR A C 1
ATOM 669 O O . THR A 1 85 ? 8.620 -3.662 -11.556 1.00 86.56 85 THR A O 1
ATOM 672 N N . VAL A 1 86 ? 10.813 -3.160 -11.472 1.00 87.56 86 VAL A N 1
ATOM 673 C CA . VAL A 1 86 ? 11.225 -4.367 -10.740 1.00 87.56 86 VAL A CA 1
ATOM 674 C C . VAL A 1 86 ? 10.587 -4.419 -9.353 1.00 87.56 86 VAL A C 1
ATOM 676 O O . VAL A 1 86 ? 9.999 -5.437 -9.001 1.00 87.56 86 VAL A O 1
ATOM 679 N N . LEU A 1 87 ? 10.624 -3.330 -8.581 1.00 87.19 87 LEU A N 1
ATOM 680 C CA . LEU A 1 87 ? 10.030 -3.288 -7.240 1.00 87.19 87 LEU A CA 1
ATOM 681 C C . LEU A 1 87 ? 8.518 -3.508 -7.268 1.00 87.19 87 LEU A C 1
ATOM 683 O O . LEU A 1 87 ? 7.982 -4.229 -6.427 1.00 87.19 87 LEU A O 1
ATOM 687 N N . ARG A 1 88 ? 7.823 -2.936 -8.256 1.0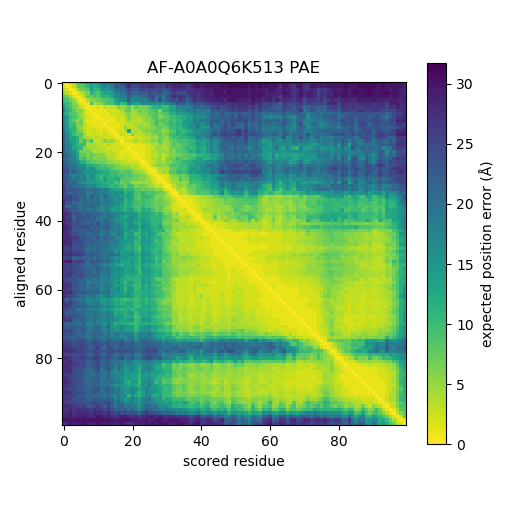0 86.75 88 ARG A N 1
ATOM 688 C CA . ARG A 1 88 ? 6.394 -3.195 -8.454 1.00 86.75 88 ARG A CA 1
ATOM 689 C C . ARG A 1 88 ? 6.147 -4.664 -8.810 1.00 86.75 88 ARG A C 1
ATOM 691 O O . ARG A 1 88 ? 5.228 -5.268 -8.263 1.00 86.75 88 ARG A O 1
ATOM 698 N N . ALA A 1 89 ? 6.968 -5.252 -9.680 1.00 87.69 89 ALA A N 1
ATOM 699 C CA . ALA A 1 89 ? 6.858 -6.666 -10.033 1.00 87.69 89 ALA A CA 1
ATOM 700 C C . ALA A 1 89 ? 7.082 -7.581 -8.817 1.00 87.69 89 ALA A C 1
ATOM 702 O O . ALA A 1 89 ? 6.273 -8.475 -8.587 1.00 87.69 89 ALA A O 1
ATOM 703 N N . VAL A 1 90 ? 8.102 -7.315 -7.994 1.00 87.25 90 VAL A N 1
ATOM 704 C CA . VAL A 1 90 ? 8.381 -8.073 -6.760 1.00 87.25 90 VAL A CA 1
ATOM 705 C C . VAL A 1 90 ? 7.247 -7.928 -5.744 1.00 87.25 90 VAL A C 1
ATOM 707 O O . VAL A 1 90 ? 6.844 -8.914 -5.137 1.00 87.25 90 VAL A O 1
ATOM 710 N N . GLN A 1 91 ? 6.669 -6.737 -5.576 1.00 86.06 91 GLN A N 1
ATOM 711 C CA . GLN A 1 91 ? 5.524 -6.555 -4.676 1.00 86.06 91 GLN A CA 1
ATOM 712 C C . GLN A 1 91 ? 4.274 -7.319 -5.138 1.00 86.06 91 GLN A C 1
ATOM 714 O O . GLN A 1 91 ? 3.519 -7.811 -4.302 1.00 86.06 91 GLN A O 1
ATOM 719 N N . HIS A 1 92 ? 4.056 -7.447 -6.451 1.00 83.81 92 HIS A N 1
ATOM 720 C CA . HIS A 1 92 ? 2.899 -8.165 -6.995 1.00 83.81 92 HIS A CA 1
ATOM 721 C C . HIS A 1 92 ? 3.094 -9.683 -7.089 1.00 83.81 92 HIS A C 1
ATOM 723 O O . HIS A 1 92 ? 2.166 -10.430 -6.789 1.00 83.81 92 HIS A O 1
ATOM 729 N N . ALA A 1 93 ? 4.266 -10.142 -7.531 1.00 84.62 93 ALA A N 1
ATOM 730 C CA . ALA A 1 93 ? 4.550 -11.551 -7.817 1.00 84.62 93 ALA A CA 1
ATOM 731 C C . ALA A 1 93 ? 5.388 -12.243 -6.723 1.00 84.62 93 ALA A C 1
ATOM 733 O O . ALA A 1 93 ? 5.624 -13.455 -6.776 1.00 84.62 93 ALA A O 1
ATOM 734 N N . GLY A 1 94 ? 5.857 -11.486 -5.728 1.00 78.94 94 GLY A N 1
ATOM 735 C CA . GLY A 1 94 ? 6.858 -11.949 -4.775 1.00 78.94 94 GLY A CA 1
ATOM 736 C C . GLY A 1 94 ? 8.184 -12.274 -5.468 1.00 78.94 94 GLY A C 1
ATOM 737 O O . GLY A 1 94 ? 8.528 -11.725 -6.511 1.00 78.94 94 GLY A O 1
ATOM 738 N N . TRP A 1 95 ? 8.918 -13.224 -4.894 1.00 75.56 95 TRP A N 1
ATOM 739 C CA . TRP 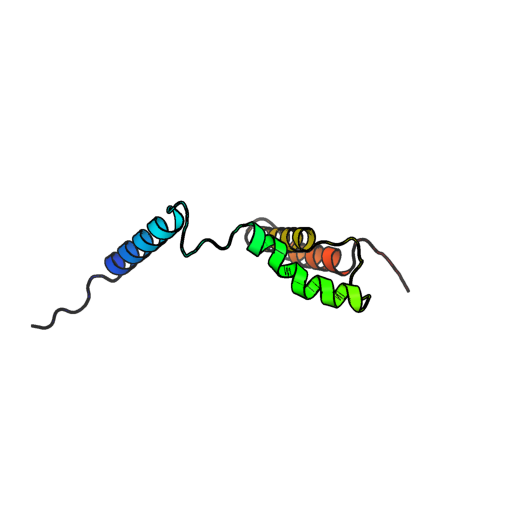A 1 95 ? 10.154 -13.780 -5.461 1.00 75.56 95 TRP A CA 1
ATOM 740 C C . TRP A 1 95 ? 9.901 -15.055 -6.276 1.00 75.56 95 TRP A C 1
ATOM 742 O O . TRP A 1 95 ? 10.817 -15.843 -6.507 1.00 75.56 95 TRP A O 1
ATOM 752 N N . THR A 1 96 ? 8.643 -15.323 -6.633 1.00 72.06 96 THR A N 1
ATOM 753 C CA . THR A 1 96 ? 8.264 -16.615 -7.202 1.00 72.06 96 THR A CA 1
ATOM 754 C C . THR A 1 96 ? 8.661 -16.698 -8.673 1.00 72.06 96 THR A C 1
ATOM 756 O O . THR A 1 96 ? 8.292 -15.861 -9.491 1.00 72.06 96 THR A O 1
ATOM 759 N N . THR A 1 97 ? 9.417 -17.735 -9.023 1.00 65.50 97 THR A N 1
ATOM 760 C CA . THR A 1 97 ? 9.677 -18.137 -10.408 1.00 65.50 97 THR A CA 1
ATOM 761 C C . THR A 1 97 ? 8.792 -19.331 -10.730 1.00 65.50 97 THR A C 1
ATOM 763 O O . THR A 1 97 ? 9.292 -20.418 -11.015 1.00 65.50 97 THR A O 1
ATOM 766 N N . THR A 1 98 ? 7.472 -19.199 -10.608 1.00 56.06 98 THR A N 1
ATOM 767 C CA . THR A 1 98 ? 6.605 -20.262 -11.123 1.00 56.06 98 THR A CA 1
ATOM 768 C C . THR A 1 98 ? 6.638 -20.159 -12.646 1.00 56.06 98 THR A C 1
ATOM 770 O O . THR A 1 98 ? 5.819 -19.477 -13.256 1.00 56.06 98 THR A O 1
ATOM 773 N N . ALA A 1 99 ? 7.645 -20.789 -13.258 1.00 50.91 99 ALA A N 1
ATOM 774 C CA . ALA A 1 99 ? 7.502 -21.299 -14.607 1.00 50.91 99 ALA A CA 1
ATOM 775 C C . ALA A 1 99 ? 6.329 -22.277 -14.541 1.00 50.91 99 ALA A C 1
ATOM 777 O O . ALA A 1 99 ? 6.375 -23.245 -13.780 1.00 50.91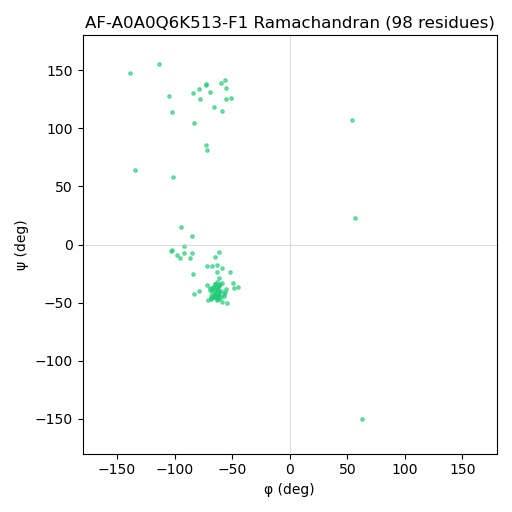 99 ALA A O 1
ATOM 778 N N . ASN A 1 100 ? 5.250 -21.937 -15.234 1.00 41.03 100 ASN A N 1
ATOM 779 C CA . ASN A 1 100 ? 4.189 -22.893 -15.504 1.00 41.03 100 ASN A CA 1
ATOM 780 C C . ASN A 1 100 ? 4.747 -24.032 -16.365 1.00 41.03 100 ASN A C 1
ATOM 782 O O . ASN A 1 100 ? 5.563 -23.716 -17.264 1.00 41.03 100 ASN A O 1
#

Radius of gyration: 21.41 Å; Cα contacts (8 Å, |Δi|>4): 42; chains: 1; bounding box: 32×77×34 Å

Sequence (100 aa):
MARCDLPVRDRVRRASRSLRDAFSEESSPLETTCENFITAPDAFLSAAQRDHRAHPWVRGRDLFLGVLETAWVSSKALIDDSSVTVLRAVQHAGWTTTAN

Mean predicted aligned error: 12.55 Å

Foldseek 3Di:
DDDPDPDVVVVVVVVVVVVVVLVPDPDRPPDPDPVNLQQVCVVVQVVCVVVVNDPPPDGSNNVSVLVVVLVVLVVDPPHPPVVSVVSVCCVNVPPDPPPD

pLDDT: mean 75.51, std 13.02, range [37.59, 95.44]

Secondary structure (DSSP, 8-state):
-----S-HHHHHHHHHHHHHHHHHSTT-TT---HHHHHHTTHHHHHHHHHTTSS-TT--HHHHHHHHHHHHHHHT-TTS-THHHHHHHHHHHHTT-----

Nearest PDB structures (foldseek):
  2rek-assembly1_B-2  TM=6.129E-01  e=3.548E+00  Streptomyces coelicolor A3(2)